Protein AF-A0A1Y0EBK1-F1 (afdb_monomer)

Structure (mmCIF, N/CA/C/O backbone):
data_AF-A0A1Y0EBK1-F1
#
_entry.id   AF-A0A1Y0EBK1-F1
#
loop_
_atom_site.group_PDB
_atom_site.id
_atom_site.type_symbol
_atom_site.label_atom_id
_atom_site.label_alt_id
_atom_site.label_comp_id
_atom_site.label_asym_id
_atom_site.label_entity_id
_atom_site.label_seq_id
_atom_site.pdbx_PDB_ins_code
_atom_site.Cartn_x
_atom_site.Cartn_y
_atom_site.Cartn_z
_atom_site.occupancy
_atom_site.B_iso_or_equiv
_atom_site.auth_seq_id
_atom_site.auth_comp_id
_atom_site.auth_asym_id
_atom_site.auth_atom_id
_atom_site.pdbx_PDB_model_num
ATOM 1 N N . MET A 1 1 ? 18.168 21.406 -32.883 1.00 53.25 1 MET A N 1
ATOM 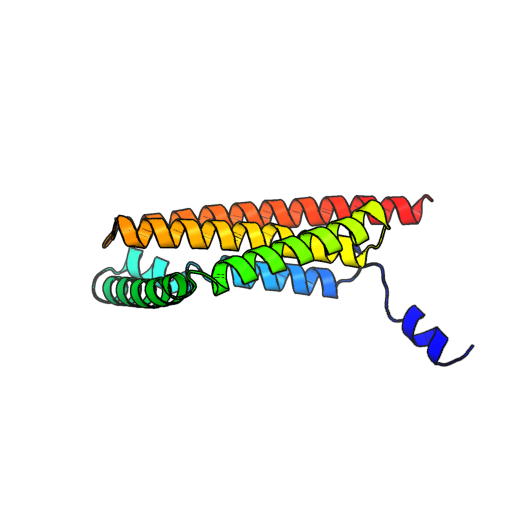2 C CA . MET A 1 1 ? 17.567 20.654 -31.764 1.00 53.25 1 MET A CA 1
ATOM 3 C C . MET A 1 1 ? 16.305 21.382 -31.363 1.00 53.25 1 MET A C 1
ATOM 5 O O . MET A 1 1 ? 16.382 22.564 -31.045 1.00 53.25 1 MET A O 1
ATOM 9 N N . THR A 1 2 ? 15.153 20.747 -31.541 1.00 59.56 2 THR A N 1
ATOM 10 C CA . THR A 1 2 ? 13.844 21.384 -31.338 1.00 59.56 2 THR A CA 1
ATOM 11 C C . THR A 1 2 ? 13.425 21.279 -29.870 1.00 59.56 2 THR A C 1
ATOM 13 O O . THR A 1 2 ? 13.895 20.402 -29.154 1.00 59.56 2 THR A O 1
ATOM 16 N N . LEU A 1 3 ? 12.537 22.160 -29.395 1.00 58.72 3 LEU A N 1
ATOM 17 C CA . LEU A 1 3 ? 12.004 22.130 -28.017 1.00 58.72 3 LEU A CA 1
ATOM 18 C C . LEU A 1 3 ? 11.378 20.772 -27.639 1.00 58.72 3 LEU A C 1
ATOM 20 O O . LEU A 1 3 ? 11.342 20.416 -26.466 1.00 58.72 3 LEU A O 1
ATOM 24 N N . ILE A 1 4 ? 10.945 19.994 -28.633 1.00 65.12 4 ILE A N 1
ATOM 25 C CA . ILE A 1 4 ? 10.390 18.644 -28.479 1.00 65.12 4 ILE A CA 1
ATOM 26 C C . ILE A 1 4 ? 11.478 17.618 -28.113 1.00 65.12 4 ILE A C 1
ATOM 28 O O . ILE A 1 4 ? 11.163 16.633 -27.459 1.00 65.12 4 ILE A O 1
ATOM 32 N N . ASP A 1 5 ? 12.750 17.877 -28.438 1.00 59.22 5 ASP A N 1
ATOM 33 C CA . ASP A 1 5 ? 13.895 17.024 -28.076 1.00 59.22 5 ASP A CA 1
ATOM 34 C C . ASP A 1 5 ? 14.393 17.297 -26.642 1.00 59.22 5 ASP A C 1
ATOM 36 O O . ASP A 1 5 ? 14.967 16.427 -25.989 1.00 59.22 5 ASP A O 1
ATOM 40 N N . ILE A 1 6 ? 14.146 18.505 -26.121 1.00 60.44 6 ILE A N 1
ATOM 41 C CA . ILE A 1 6 ? 14.591 18.931 -24.785 1.00 60.44 6 ILE A CA 1
ATOM 42 C C . ILE A 1 6 ? 13.687 18.337 -23.694 1.00 60.44 6 ILE A C 1
ATOM 44 O O . ILE A 1 6 ? 14.173 17.940 -22.636 1.00 60.44 6 ILE A O 1
ATOM 48 N N . ILE A 1 7 ? 12.386 18.202 -23.964 1.00 59.31 7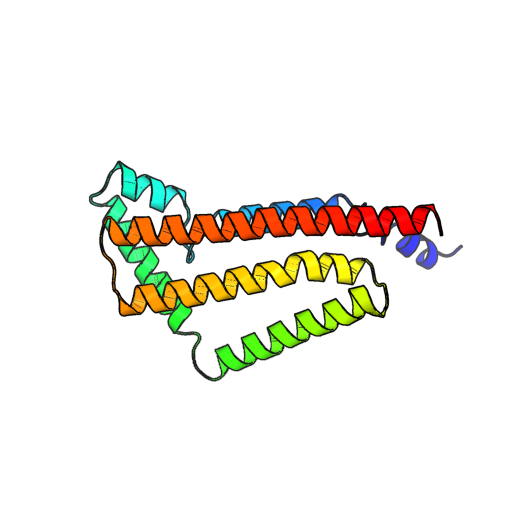 ILE A N 1
ATOM 49 C CA . ILE A 1 7 ? 11.405 17.655 -23.015 1.00 59.31 7 ILE A CA 1
ATOM 50 C C . ILE A 1 7 ? 11.737 16.201 -22.599 1.00 59.31 7 ILE A C 1
ATOM 52 O O . ILE A 1 7 ? 11.813 15.956 -21.396 1.00 59.31 7 ILE A O 1
ATOM 56 N N . PRO A 1 8 ? 12.020 15.244 -23.509 1.00 55.38 8 PRO A N 1
ATOM 57 C CA . PRO A 1 8 ? 12.445 13.896 -23.129 1.00 55.38 8 PRO A CA 1
ATOM 58 C C . PRO A 1 8 ? 13.869 13.827 -22.556 1.00 55.38 8 PRO A C 1
ATOM 60 O O . PRO A 1 8 ? 14.167 12.873 -21.851 1.00 55.38 8 PRO A O 1
ATOM 63 N N . SER A 1 9 ? 14.739 14.820 -22.791 1.00 53.09 9 SER A N 1
ATOM 64 C CA . SER A 1 9 ? 16.043 14.900 -22.100 1.00 53.09 9 SER A CA 1
ATOM 65 C C . SER A 1 9 ? 15.944 15.406 -20.652 1.00 53.09 9 SER A C 1
ATOM 67 O O . SER A 1 9 ? 16.824 15.123 -19.844 1.00 53.09 9 SER A O 1
ATOM 69 N N . LEU A 1 10 ? 14.877 16.144 -20.320 1.00 50.72 10 LEU A N 1
ATOM 70 C CA . LEU A 1 10 ? 14.588 16.641 -18.968 1.00 50.72 10 LEU A CA 1
ATOM 71 C C . LEU A 1 10 ? 13.731 15.660 -18.155 1.00 50.72 10 LEU A C 1
ATOM 73 O O . LEU A 1 10 ? 13.784 15.668 -16.926 1.00 50.72 10 LEU A O 1
ATOM 77 N N . ILE A 1 11 ? 12.945 14.813 -18.826 1.00 53.88 11 ILE A N 1
ATOM 78 C CA . ILE A 1 11 ? 12.238 13.694 -18.203 1.00 53.88 11 ILE A CA 1
ATOM 79 C C . ILE A 1 11 ? 13.228 12.535 -18.100 1.00 53.88 11 ILE A C 1
ATOM 81 O O . ILE A 1 11 ? 13.371 11.727 -19.011 1.00 53.88 11 ILE A O 1
ATOM 85 N N . ASP A 1 12 ? 13.940 12.471 -16.980 1.00 55.94 12 ASP A N 1
ATOM 86 C CA . ASP A 1 12 ? 14.807 11.338 -16.677 1.00 55.94 12 ASP A CA 1
ATOM 87 C C . ASP A 1 12 ? 13.941 10.075 -16.498 1.00 55.94 12 ASP A C 1
ATOM 89 O O . ASP A 1 12 ? 13.269 9.890 -15.477 1.00 55.94 12 ASP A O 1
ATOM 93 N N . PHE A 1 13 ? 13.906 9.221 -17.526 1.00 59.94 13 PHE A N 1
ATOM 94 C CA . PHE A 1 13 ? 13.150 7.959 -17.542 1.00 59.94 13 PHE A CA 1
ATOM 95 C C . PHE A 1 13 ? 13.744 6.886 -16.616 1.00 59.94 13 PHE A C 1
ATOM 97 O O . PHE A 1 13 ? 13.148 5.814 -16.461 1.00 59.94 13 PHE A O 1
ATOM 104 N N . ARG A 1 14 ? 14.875 7.187 -15.961 1.00 73.25 14 ARG A N 1
ATOM 105 C CA . ARG A 1 14 ? 15.502 6.361 -14.925 1.00 73.25 14 ARG A CA 1
ATOM 106 C C . ARG A 1 14 ? 14.675 6.394 -13.644 1.00 73.25 14 ARG A C 1
ATOM 108 O O . ARG A 1 14 ? 15.032 7.030 -12.651 1.00 73.25 14 ARG A O 1
ATOM 115 N N . THR A 1 15 ? 13.534 5.720 -13.685 1.00 82.25 15 THR A N 1
ATOM 116 C CA . THR A 1 15 ? 12.557 5.613 -12.596 1.00 82.25 15 THR A CA 1
ATOM 117 C C . THR A 1 15 ? 13.230 5.290 -11.262 1.00 82.25 15 THR A C 1
ATOM 119 O O . THR A 1 15 ? 12.929 5.938 -10.264 1.00 82.25 15 THR A O 1
ATOM 122 N N . PHE A 1 16 ? 14.200 4.373 -11.229 1.00 87.56 16 PHE A N 1
ATOM 123 C CA . PHE A 1 16 ? 14.869 3.980 -9.984 1.00 87.56 16 PHE A CA 1
ATOM 124 C C . PHE A 1 16 ? 15.939 4.965 -9.492 1.00 87.56 16 PHE A C 1
ATOM 126 O O . PHE A 1 16 ? 16.278 4.939 -8.308 1.00 87.56 16 PHE A O 1
ATOM 133 N N . SER A 1 17 ? 16.445 5.844 -10.361 1.00 85.12 17 SER A N 1
ATOM 134 C CA . SER A 1 17 ? 17.361 6.935 -9.982 1.00 85.12 17 SER A CA 1
ATOM 135 C C . SER A 1 17 ? 16.618 8.233 -9.649 1.00 85.12 17 SER A C 1
ATOM 137 O O . SER A 1 17 ? 17.188 9.149 -9.058 1.00 85.12 17 SER A O 1
ATOM 139 N N . ASN A 1 18 ? 15.336 8.317 -10.002 1.00 88.50 18 ASN A N 1
ATOM 140 C CA . ASN A 1 18 ? 14.530 9.507 -9.816 1.00 88.50 18 ASN A CA 1
ATOM 141 C C . ASN A 1 18 ? 14.066 9.646 -8.355 1.00 88.50 18 ASN A C 1
ATOM 143 O O . ASN A 1 18 ? 13.349 8.800 -7.815 1.00 88.50 18 ASN A O 1
ATOM 147 N N . ILE A 1 19 ? 14.425 10.758 -7.710 1.00 88.81 19 ILE A N 1
ATOM 148 C CA . ILE A 1 19 ? 14.019 11.037 -6.326 1.00 88.81 19 ILE A CA 1
ATOM 149 C C . ILE A 1 19 ? 12.498 11.150 -6.162 1.00 88.81 19 ILE A C 1
ATOM 151 O O . ILE A 1 19 ? 11.962 10.764 -5.124 1.00 88.81 19 ILE A O 1
ATOM 155 N N . TRP A 1 20 ? 11.783 11.618 -7.188 1.00 89.94 20 TRP A N 1
ATOM 156 C CA . TRP A 1 20 ? 10.327 11.743 -7.156 1.00 89.94 20 TRP A CA 1
ATOM 157 C C . TRP A 1 20 ? 9.631 10.388 -7.123 1.00 89.94 20 TRP A C 1
ATOM 159 O O . TRP A 1 20 ? 8.620 10.243 -6.436 1.00 89.94 20 TRP A O 1
ATOM 169 N N . TYR A 1 21 ? 10.193 9.384 -7.802 1.00 91.50 21 TYR A N 1
ATOM 170 C CA . TYR A 1 21 ? 9.705 8.010 -7.710 1.00 91.50 21 TYR A CA 1
ATOM 171 C C . TYR A 1 21 ? 9.808 7.505 -6.269 1.00 91.50 21 TYR A C 1
ATOM 173 O O . TYR A 1 21 ? 8.815 7.067 -5.688 1.00 91.50 21 TYR A O 1
ATOM 181 N N . TRP A 1 22 ? 10.982 7.645 -5.650 1.00 93.94 22 TRP A N 1
ATOM 182 C CA . TRP A 1 22 ? 11.189 7.223 -4.266 1.00 93.94 22 TRP A CA 1
ATOM 183 C C . TRP A 1 22 ? 10.327 8.001 -3.275 1.00 93.94 22 TRP A C 1
ATOM 185 O O . TRP A 1 22 ? 9.786 7.398 -2.349 1.00 93.94 22 TRP A O 1
ATOM 195 N N . LEU A 1 23 ? 10.125 9.302 -3.490 1.00 93.94 23 LEU A N 1
ATOM 196 C CA . LEU A 1 23 ? 9.219 10.106 -2.674 1.00 93.94 23 LEU A CA 1
ATOM 197 C C . LEU A 1 23 ? 7.777 9.588 -2.771 1.00 93.94 23 LEU A C 1
ATOM 199 O O . LEU A 1 23 ? 7.129 9.403 -1.741 1.00 93.94 23 LEU A O 1
ATOM 203 N N . ALA A 1 24 ? 7.292 9.295 -3.981 1.00 93.94 24 ALA A N 1
ATOM 204 C CA . ALA A 1 24 ? 5.961 8.732 -4.192 1.00 93.94 24 ALA A CA 1
ATOM 205 C C . ALA A 1 24 ? 5.815 7.356 -3.521 1.00 93.94 24 ALA A C 1
ATOM 207 O O . ALA A 1 24 ? 4.824 7.109 -2.828 1.00 93.94 24 ALA A O 1
ATOM 208 N N . VAL A 1 25 ? 6.817 6.482 -3.660 1.00 95.00 25 VAL A N 1
ATOM 209 C CA . VAL A 1 25 ? 6.850 5.163 -3.009 1.00 95.00 25 VAL A CA 1
ATOM 210 C C . VAL A 1 25 ? 6.812 5.311 -1.485 1.00 95.00 25 VAL A C 1
ATOM 212 O O . VAL A 1 25 ? 5.951 4.719 -0.831 1.00 95.00 25 VAL A O 1
ATOM 215 N N . MET A 1 26 ? 7.691 6.133 -0.904 1.00 95.50 26 MET A N 1
ATOM 216 C CA . MET A 1 26 ? 7.750 6.357 0.545 1.00 95.50 26 MET A CA 1
ATOM 217 C C . MET A 1 26 ? 6.446 6.952 1.081 1.00 95.50 26 MET A C 1
ATOM 219 O O . MET A 1 26 ? 5.921 6.470 2.084 1.00 95.50 26 MET A O 1
ATOM 223 N N . MET A 1 27 ? 5.888 7.957 0.402 1.00 96.31 27 MET A N 1
ATOM 224 C CA . MET A 1 27 ? 4.627 8.590 0.790 1.00 96.31 27 MET A CA 1
ATOM 225 C C . MET A 1 27 ? 3.460 7.598 0.734 1.00 96.31 27 MET A C 1
ATOM 227 O O . MET A 1 27 ? 2.662 7.528 1.672 1.00 96.31 27 MET A O 1
ATOM 231 N N . THR A 1 28 ? 3.402 6.771 -0.311 1.00 96.00 28 THR A N 1
ATOM 232 C CA . THR A 1 28 ? 2.375 5.731 -0.463 1.00 96.00 28 THR A CA 1
ATOM 233 C C . THR A 1 28 ? 2.442 4.715 0.673 1.00 96.00 28 THR A C 1
ATOM 235 O O . THR A 1 28 ? 1.417 4.389 1.281 1.00 96.00 28 THR A O 1
ATOM 238 N N . TRP A 1 29 ? 3.640 4.244 1.023 1.00 95.38 29 TRP A N 1
ATOM 239 C CA . TRP A 1 29 ? 3.815 3.302 2.129 1.00 95.38 29 TRP A CA 1
ATOM 240 C C . TRP A 1 29 ? 3.572 3.935 3.498 1.00 95.38 29 TRP A C 1
ATOM 242 O O . TRP A 1 29 ? 2.993 3.278 4.367 1.00 95.38 29 TRP A O 1
ATOM 252 N N . ALA A 1 30 ? 3.928 5.208 3.688 1.00 93.06 30 ALA A N 1
ATOM 253 C CA . ALA A 1 30 ? 3.631 5.947 4.911 1.00 93.06 30 ALA A CA 1
ATOM 254 C C . ALA A 1 30 ? 2.116 6.049 5.146 1.00 93.06 30 ALA A C 1
ATOM 256 O O . ALA A 1 30 ? 1.641 5.748 6.244 1.00 93.06 30 ALA A O 1
ATOM 257 N N . MET A 1 31 ? 1.349 6.388 4.103 1.00 93.19 31 MET A N 1
ATOM 258 C CA . MET A 1 31 ? -0.114 6.410 4.168 1.00 93.19 31 MET A CA 1
ATOM 259 C C . MET A 1 31 ? -0.681 5.009 4.407 1.00 93.19 31 MET A C 1
ATOM 261 O O . MET A 1 31 ? -1.443 4.806 5.351 1.00 93.19 31 MET A O 1
ATOM 265 N N . THR A 1 32 ? -0.260 4.021 3.617 1.00 93.19 32 THR A N 1
ATOM 266 C CA . THR A 1 32 ? -0.771 2.642 3.706 1.00 93.19 32 THR A CA 1
ATOM 267 C C . THR A 1 32 ? -0.534 2.027 5.086 1.00 93.19 32 THR A C 1
ATOM 269 O O . THR A 1 32 ? -1.407 1.355 5.627 1.00 93.19 32 THR A O 1
ATOM 272 N N . CYS A 1 33 ? 0.617 2.292 5.710 1.00 90.56 33 CYS A N 1
ATOM 273 C CA . CYS A 1 33 ? 0.902 1.809 7.060 1.00 90.56 33 CYS A CA 1
ATOM 274 C C . CYS A 1 33 ? 0.150 2.584 8.150 1.00 90.56 33 CYS A C 1
ATOM 276 O O . CYS A 1 33 ? -0.034 2.054 9.247 1.00 90.56 33 CYS A O 1
ATOM 278 N N . HIS A 1 34 ? -0.241 3.840 7.913 1.00 89.50 34 HIS A N 1
ATOM 279 C CA . HIS A 1 34 ? -0.936 4.654 8.911 1.00 89.50 34 HIS A CA 1
ATOM 280 C C . HIS A 1 34 ? -2.399 4.224 9.103 1.00 89.50 34 HIS A C 1
ATOM 282 O O . HIS A 1 34 ? -2.871 4.186 10.243 1.00 89.50 34 HIS A O 1
ATOM 288 N N . TRP A 1 35 ? -3.079 3.854 8.015 1.00 88.44 35 TRP A N 1
ATOM 289 C CA . TRP A 1 35 ? -4.506 3.525 7.998 1.00 88.44 35 TRP A CA 1
ATOM 290 C C . TRP A 1 35 ? -4.749 2.010 8.014 1.00 88.44 35 TRP A C 1
ATOM 292 O O . TRP A 1 35 ? -4.377 1.300 7.084 1.00 88.44 35 TRP A O 1
ATOM 302 N N . VAL A 1 36 ? -5.432 1.504 9.044 1.00 89.81 36 VAL A N 1
ATOM 303 C CA . VAL A 1 36 ? -5.773 0.077 9.193 1.00 89.81 36 VAL A CA 1
ATOM 304 C C . VAL A 1 36 ? -7.292 -0.069 9.169 1.00 89.81 36 VAL A C 1
ATOM 306 O O . VAL A 1 36 ? -7.964 0.411 10.075 1.00 89.81 36 VAL A O 1
ATOM 309 N N . ILE A 1 37 ? -7.852 -0.692 8.122 1.00 88.12 37 ILE A N 1
ATOM 310 C CA . ILE A 1 37 ? -9.317 -0.758 7.890 1.00 88.12 37 ILE A CA 1
ATOM 311 C C . ILE A 1 37 ? -9.944 0.653 7.981 1.00 88.12 37 ILE A C 1
ATOM 313 O O . ILE A 1 37 ? -10.978 0.870 8.601 1.00 88.12 37 ILE A O 1
ATOM 317 N N . GLY A 1 38 ? -9.266 1.665 7.429 1.00 86.56 38 GLY A N 1
ATOM 318 C CA . GLY A 1 38 ? -9.728 3.060 7.457 1.00 86.56 38 GLY A CA 1
ATOM 319 C C . GLY A 1 38 ? -9.722 3.729 8.840 1.00 86.56 38 GLY A C 1
ATOM 320 O O . GLY A 1 38 ? -10.303 4.802 8.991 1.00 86.56 38 GLY A O 1
ATOM 321 N N . VAL A 1 39 ? -9.097 3.115 9.849 1.00 91.06 39 VAL A N 1
ATOM 322 C CA . VAL A 1 39 ? -8.899 3.707 11.176 1.00 91.06 39 VAL A CA 1
ATOM 323 C C . VAL A 1 39 ? -7.428 4.089 11.349 1.00 91.06 39 VAL A C 1
ATOM 325 O O . VAL A 1 39 ? -6.552 3.266 11.056 1.00 91.06 39 VAL A O 1
ATOM 328 N N . PRO A 1 40 ? -7.124 5.309 11.821 1.00 91.25 40 PRO A N 1
ATOM 329 C CA . PRO A 1 40 ? -5.752 5.718 12.056 1.00 91.25 40 PRO A CA 1
ATOM 330 C C . PRO A 1 40 ? -5.205 5.055 13.332 1.00 91.25 40 PRO A C 1
ATOM 332 O O . PRO A 1 40 ? -5.921 4.753 14.293 1.00 91.25 40 PRO A O 1
ATOM 335 N N . PHE A 1 41 ? -3.910 4.748 13.332 1.00 87.56 41 PHE A N 1
ATOM 336 C CA . PHE A 1 41 ? -3.297 3.931 14.387 1.00 87.56 41 PHE A CA 1
ATOM 337 C C . PHE A 1 41 ? -3.277 4.580 15.771 1.00 87.56 41 PHE A C 1
ATOM 339 O O . PHE A 1 41 ? -3.276 3.888 16.791 1.00 87.56 41 PHE A O 1
ATOM 346 N N . ASP A 1 42 ? -3.282 5.902 15.822 1.00 90.25 42 ASP A N 1
ATOM 347 C CA . ASP A 1 42 ? -3.406 6.668 17.054 1.00 90.25 42 ASP A CA 1
ATOM 348 C C . ASP A 1 42 ? -4.708 6.330 17.804 1.00 90.25 42 ASP A C 1
ATOM 350 O O . ASP A 1 42 ? -4.668 6.166 19.023 1.00 90.25 42 ASP A O 1
ATOM 354 N N . MET A 1 43 ? -5.830 6.117 17.102 1.00 91.25 43 MET A N 1
ATOM 355 C CA . MET A 1 43 ? -7.083 5.652 17.718 1.00 91.25 43 MET A CA 1
ATOM 356 C C . MET A 1 43 ? -6.933 4.257 18.329 1.00 91.25 43 MET A C 1
ATOM 358 O O . MET A 1 43 ? -7.384 4.024 19.449 1.00 91.25 43 MET A O 1
ATOM 362 N N . ILE A 1 44 ? -6.246 3.345 17.636 1.00 91.31 44 ILE A N 1
ATOM 363 C CA . ILE A 1 44 ? -5.985 1.981 18.126 1.00 91.31 44 ILE A CA 1
ATOM 364 C C . ILE A 1 44 ? -5.120 2.031 19.393 1.00 91.31 44 ILE A C 1
ATOM 366 O O . ILE A 1 44 ? -5.408 1.361 20.389 1.00 91.31 44 ILE A O 1
ATOM 370 N N . ALA A 1 45 ? -4.070 2.854 19.382 1.00 91.00 45 ALA A N 1
ATOM 371 C CA . ALA A 1 45 ? -3.180 3.033 20.522 1.00 91.00 45 ALA A CA 1
ATOM 372 C C . ALA A 1 45 ? -3.894 3.685 21.720 1.00 91.00 45 ALA A C 1
ATOM 374 O O . ALA A 1 45 ? -3.694 3.244 22.856 1.00 91.00 45 ALA A O 1
ATOM 375 N N . ARG A 1 46 ? -4.746 4.693 21.481 1.00 91.12 46 ARG A N 1
ATOM 376 C CA . ARG A 1 46 ? -5.571 5.331 22.521 1.00 91.12 46 ARG A CA 1
ATOM 377 C C . ARG A 1 46 ? -6.561 4.348 23.136 1.00 91.12 46 ARG A C 1
ATOM 379 O O . ARG A 1 46 ? -6.569 4.209 24.355 1.00 91.12 46 ARG A O 1
ATOM 386 N N . ALA A 1 47 ? -7.306 3.607 22.317 1.00 91.75 47 ALA A N 1
ATOM 387 C CA . ALA A 1 47 ? -8.253 2.596 22.787 1.00 91.75 47 ALA A CA 1
ATOM 388 C C . ALA A 1 47 ? -7.580 1.532 23.666 1.00 91.75 47 ALA A C 1
ATOM 390 O O . ALA A 1 47 ? -8.133 1.138 24.690 1.00 91.75 47 ALA A O 1
ATOM 391 N N . ARG A 1 48 ? -6.354 1.114 23.313 1.00 90.25 48 ARG A N 1
ATOM 392 C CA . ARG A 1 48 ? -5.570 0.160 24.112 1.00 90.25 48 ARG A CA 1
ATOM 393 C C . ARG A 1 48 ? -5.133 0.721 25.467 1.00 90.25 48 ARG A C 1
ATOM 395 O O . ARG A 1 48 ? -5.065 -0.038 26.427 1.00 90.25 48 ARG A O 1
ATOM 402 N N . ARG A 1 49 ? -4.766 2.005 25.533 1.00 90.69 49 ARG A N 1
ATOM 403 C CA . ARG A 1 49 ? -4.219 2.636 26.749 1.00 90.69 49 ARG A CA 1
ATOM 404 C C . ARG A 1 49 ? -5.299 3.140 27.703 1.00 90.69 49 ARG A C 1
ATOM 406 O O . ARG A 1 49 ? -5.132 3.014 28.906 1.00 90.69 49 ARG A O 1
ATOM 413 N N . GLN A 1 50 ? -6.349 3.755 27.166 1.00 89.69 50 GLN A N 1
ATOM 414 C CA . GLN A 1 50 ? -7.352 4.489 27.945 1.00 89.69 50 GLN A CA 1
ATOM 415 C C . GLN A 1 50 ? -8.648 3.693 28.134 1.00 89.69 50 GLN A C 1
ATOM 417 O O . GLN A 1 50 ? -9.342 3.895 29.126 1.00 89.69 50 GLN A O 1
ATOM 422 N N . GLY A 1 51 ? -8.976 2.775 27.217 1.00 87.50 51 GLY A N 1
ATOM 423 C CA . GLY A 1 51 ? -10.240 2.040 27.260 1.00 87.50 51 GLY A CA 1
ATOM 424 C C . GLY A 1 51 ? -11.465 2.963 27.210 1.00 87.50 51 GLY A C 1
ATOM 425 O O . GLY A 1 51 ? -11.419 4.045 26.622 1.00 87.50 51 GLY A O 1
ATOM 426 N N . GLY A 1 52 ? -12.575 2.515 27.806 1.00 90.75 52 GLY A N 1
ATOM 427 C CA . GLY A 1 52 ? -13.798 3.310 27.963 1.00 90.75 52 GLY A CA 1
ATOM 428 C C . GLY A 1 52 ? -14.325 3.877 26.642 1.00 90.75 52 GLY A C 1
ATOM 429 O O . GLY A 1 52 ? -14.487 3.144 25.664 1.00 90.75 52 GLY A O 1
ATOM 430 N N . GLN A 1 53 ? -14.551 5.192 26.611 1.00 91.44 53 GLN A N 1
ATOM 431 C CA . GLN A 1 53 ? -15.066 5.902 25.437 1.00 91.44 53 GLN A CA 1
ATOM 432 C C . GLN A 1 53 ? -14.150 5.757 24.210 1.00 91.44 53 GLN A C 1
ATOM 434 O O . GLN A 1 53 ? -14.635 5.486 23.118 1.00 91.44 53 GLN A O 1
ATOM 439 N N . ALA A 1 54 ? -12.823 5.788 24.384 1.00 90.38 54 ALA A N 1
ATOM 440 C CA . ALA A 1 54 ? -11.886 5.626 23.268 1.00 90.38 54 ALA A CA 1
ATOM 441 C C . ALA A 1 54 ? -11.994 4.244 22.593 1.00 90.38 54 ALA A C 1
ATOM 443 O O . ALA A 1 54 ? -11.781 4.116 21.386 1.00 90.38 54 ALA A O 1
ATOM 444 N N . ALA A 1 55 ? -12.332 3.198 23.357 1.00 91.62 55 ALA A N 1
ATOM 445 C CA . ALA A 1 55 ? -12.572 1.865 22.807 1.00 91.62 55 ALA A CA 1
ATOM 446 C C . ALA A 1 55 ? -13.927 1.769 22.084 1.00 91.62 55 ALA A C 1
ATOM 448 O O . ALA A 1 55 ? -14.022 1.081 21.066 1.00 91.62 55 ALA A O 1
ATOM 449 N N . GLN A 1 56 ? -14.950 2.476 22.572 1.00 91.62 56 GLN A N 1
ATOM 450 C CA . GLN A 1 56 ? -16.264 2.555 21.925 1.00 91.62 56 GLN A CA 1
ATOM 451 C C . GLN A 1 56 ? -16.199 3.321 20.598 1.00 91.62 56 GLN A C 1
ATOM 453 O O . GLN A 1 56 ? -16.738 2.850 19.593 1.00 91.62 56 GLN A O 1
ATOM 458 N N . ASP A 1 57 ? -15.477 4.443 20.560 1.00 92.88 57 ASP A N 1
ATOM 459 C CA . ASP A 1 57 ? -15.261 5.228 19.340 1.00 92.88 57 ASP A CA 1
ATOM 460 C C . ASP A 1 57 ? -14.511 4.405 18.285 1.00 92.88 57 ASP A C 1
ATOM 462 O O . ASP A 1 57 ? -14.901 4.367 17.115 1.00 92.88 57 ASP A O 1
ATOM 466 N N . LEU A 1 58 ? -13.469 3.674 18.707 1.00 93.88 58 LEU A N 1
ATOM 467 C CA . LEU A 1 58 ? -12.744 2.746 17.841 1.00 93.88 58 LEU A CA 1
ATOM 468 C C . LEU A 1 58 ? -13.677 1.674 17.264 1.00 93.88 58 LEU A C 1
ATOM 470 O O . LEU A 1 58 ? -13.687 1.465 16.051 1.00 93.88 58 LEU A O 1
ATOM 474 N N . ALA A 1 59 ? -14.452 0.996 18.112 1.00 93.31 59 ALA A N 1
ATOM 475 C CA . ALA A 1 59 ? -15.358 -0.064 17.677 1.00 93.31 59 ALA A C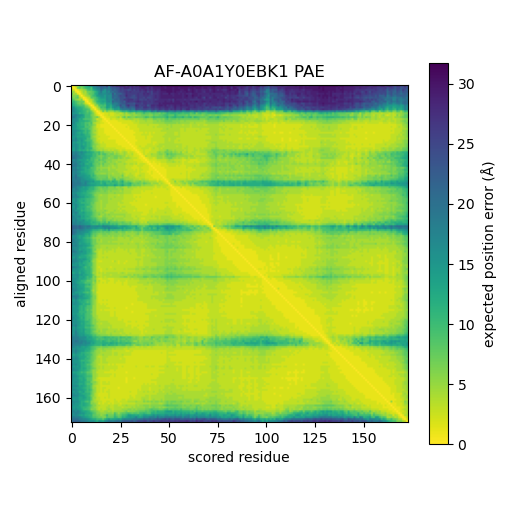A 1
ATOM 476 C C . ALA A 1 59 ? -16.412 0.461 16.691 1.00 93.31 59 ALA A C 1
ATOM 478 O O . ALA A 1 59 ? -16.660 -0.162 15.657 1.00 93.31 59 ALA A O 1
ATOM 479 N N . THR A 1 60 ? -16.966 1.644 16.961 1.00 93.94 60 THR A N 1
ATOM 480 C CA . THR A 1 60 ? -17.942 2.306 16.087 1.00 93.94 60 THR A CA 1
ATOM 481 C C . THR A 1 60 ? -17.335 2.620 14.722 1.00 93.94 60 THR A C 1
ATOM 483 O O . THR A 1 60 ? -17.929 2.292 13.691 1.00 93.94 60 THR A O 1
ATOM 486 N N . GLN A 1 61 ? -16.127 3.188 14.695 1.00 93.62 61 GLN A N 1
ATOM 487 C CA . GLN A 1 61 ? -15.442 3.523 13.449 1.00 93.62 61 GLN A CA 1
ATOM 488 C C . GLN A 1 61 ? -15.102 2.273 12.628 1.00 93.62 61 GLN A C 1
ATOM 490 O O . GLN A 1 61 ? -15.335 2.245 11.416 1.00 93.62 61 GLN A O 1
ATOM 495 N N . VAL A 1 62 ? -14.609 1.214 13.280 1.00 94.44 62 VAL A N 1
ATOM 496 C CA . VAL A 1 62 ? -14.348 -0.069 12.612 1.00 94.44 62 VAL A CA 1
ATOM 497 C C . VAL A 1 62 ? -15.637 -0.638 12.030 1.00 94.44 62 VAL A C 1
ATOM 499 O O . VAL A 1 62 ? -15.635 -1.051 10.875 1.00 94.44 62 VAL A O 1
ATOM 502 N N . ALA A 1 63 ? -16.745 -0.609 12.772 1.00 92.69 63 ALA A N 1
ATOM 503 C CA . ALA A 1 63 ? -18.028 -1.115 12.292 1.00 92.69 63 ALA A CA 1
ATOM 504 C C . ALA A 1 63 ? -18.539 -0.340 11.062 1.00 92.69 63 ALA A C 1
ATOM 506 O O . ALA A 1 63 ? -19.049 -0.945 10.117 1.00 92.69 63 ALA A O 1
ATOM 507 N N . ILE A 1 64 ? -18.376 0.989 11.031 1.00 93.62 64 ILE A N 1
ATOM 508 C CA . ILE A 1 64 ? -18.719 1.816 9.861 1.00 93.62 64 ILE A CA 1
ATOM 509 C C . ILE A 1 64 ? -17.866 1.422 8.652 1.00 93.62 64 ILE A C 1
ATOM 511 O O . ILE A 1 64 ? -18.408 1.188 7.568 1.00 93.62 64 ILE A O 1
ATOM 515 N N . ASN A 1 65 ? -16.548 1.328 8.827 1.00 92.81 65 ASN A N 1
ATOM 516 C CA . ASN A 1 65 ? -15.633 0.985 7.739 1.00 92.81 65 ASN A CA 1
ATOM 517 C C . ASN A 1 65 ? -15.854 -0.443 7.240 1.00 92.81 65 ASN A C 1
ATOM 519 O O . ASN A 1 65 ? -15.830 -0.685 6.034 1.00 92.81 65 ASN A O 1
ATOM 523 N N . LEU A 1 66 ? -16.150 -1.371 8.146 1.00 92.50 66 LEU A N 1
ATOM 524 C CA . LEU A 1 66 ? -16.459 -2.751 7.815 1.00 92.50 66 LEU A CA 1
ATOM 525 C C . LEU A 1 66 ? -17.711 -2.849 6.939 1.00 92.50 66 LEU A C 1
ATOM 527 O O . LEU A 1 66 ? -17.661 -3.481 5.886 1.00 92.50 66 LEU A O 1
ATOM 531 N N . ARG A 1 67 ? -18.797 -2.155 7.309 1.00 91.19 67 ARG A N 1
ATOM 532 C CA . ARG A 1 67 ? -20.014 -2.080 6.483 1.00 91.19 67 ARG A CA 1
ATOM 533 C C . ARG A 1 67 ? -19.734 -1.501 5.096 1.00 91.19 67 ARG A C 1
ATOM 535 O O . ARG A 1 67 ? -20.236 -2.035 4.112 1.00 91.19 67 ARG A O 1
ATOM 542 N N . ARG A 1 68 ? -18.909 -0.451 4.997 1.00 89.94 68 ARG A N 1
ATOM 543 C CA . ARG A 1 68 ? -18.530 0.146 3.701 1.00 89.94 68 ARG A CA 1
ATOM 544 C C . ARG A 1 68 ? -17.742 -0.818 2.825 1.00 89.94 68 ARG A C 1
ATOM 546 O O . ARG A 1 68 ? -18.029 -0.924 1.640 1.00 89.94 68 ARG A O 1
ATOM 553 N N . VAL A 1 69 ? -16.766 -1.520 3.397 1.00 88.44 69 VAL A N 1
ATOM 554 C CA . VAL A 1 69 ? -15.972 -2.504 2.654 1.00 88.44 69 VAL A CA 1
ATOM 555 C C . VAL A 1 69 ? -16.871 -3.653 2.196 1.00 88.44 69 VAL A C 1
ATOM 557 O O . VAL A 1 69 ? -16.870 -3.980 1.017 1.00 88.44 69 VAL A O 1
ATOM 560 N N . MET A 1 70 ? -17.715 -4.198 3.074 1.00 87.69 70 MET A N 1
ATOM 561 C CA . MET A 1 70 ? -18.630 -5.295 2.725 1.00 87.69 70 MET A CA 1
ATOM 562 C C . MET A 1 70 ? -19.710 -4.902 1.707 1.00 87.69 70 MET A C 1
ATOM 564 O O . MET A 1 70 ? -20.218 -5.766 0.996 1.00 87.69 70 MET A O 1
ATOM 568 N N . MET A 1 71 ? -20.032 -3.610 1.582 1.00 87.38 71 MET A N 1
ATOM 569 C CA . MET A 1 71 ? -20.928 -3.112 0.534 1.00 87.38 71 MET A CA 1
ATOM 570 C C . MET A 1 71 ? -20.361 -3.350 -0.875 1.00 87.38 71 MET A C 1
ATOM 572 O O . MET A 1 71 ? -21.129 -3.522 -1.821 1.00 87.38 71 MET A O 1
ATOM 576 N N . ILE A 1 72 ? -19.032 -3.417 -1.021 1.00 82.56 72 ILE A N 1
ATOM 577 C CA . ILE A 1 72 ? -18.357 -3.762 -2.277 1.00 82.56 72 ILE A CA 1
ATOM 578 C C . ILE A 1 72 ? -18.486 -5.275 -2.496 1.00 82.56 72 ILE A C 1
ATOM 580 O O . ILE A 1 72 ? -17.568 -6.047 -2.244 1.00 82.56 72 ILE A O 1
ATOM 584 N N . SER A 1 73 ? -19.652 -5.722 -2.949 1.00 78.62 73 SER A N 1
ATOM 585 C CA . SER A 1 73 ? -19.952 -7.138 -3.168 1.00 78.62 73 SER A CA 1
ATOM 586 C C . SER A 1 73 ? -20.469 -7.400 -4.585 1.00 78.62 73 SER A C 1
ATOM 588 O O . SER A 1 73 ? -20.775 -6.479 -5.347 1.00 78.62 73 SER A O 1
ATOM 590 N N . GLY A 1 74 ? -20.506 -8.677 -4.972 1.00 82.25 74 GLY A N 1
ATOM 591 C CA . GLY A 1 74 ? -21.018 -9.108 -6.272 1.00 82.25 74 GLY A CA 1
ATOM 592 C C . GLY A 1 74 ? -20.210 -8.563 -7.454 1.00 82.25 74 GLY A C 1
ATOM 593 O O . GLY A 1 74 ? -18.984 -8.672 -7.493 1.00 82.25 74 GLY A O 1
ATOM 594 N N . ASN A 1 75 ? -20.908 -7.979 -8.432 1.00 85.38 75 ASN A N 1
ATOM 595 C CA . ASN A 1 75 ? -20.340 -7.615 -9.733 1.00 85.38 75 ASN A CA 1
ATOM 596 C C . ASN A 1 75 ? -19.224 -6.558 -9.641 1.00 85.38 75 ASN A C 1
ATOM 598 O O . ASN A 1 75 ? -18.246 -6.623 -10.384 1.00 85.38 75 ASN A O 1
ATOM 602 N N . ALA A 1 76 ? -19.336 -5.610 -8.705 1.00 86.31 76 ALA A N 1
ATOM 603 C CA . ALA A 1 76 ? -18.331 -4.565 -8.510 1.00 86.31 76 ALA A CA 1
ATOM 604 C C . ALA A 1 76 ? -16.997 -5.139 -8.008 1.00 86.31 76 ALA A C 1
ATOM 606 O O . ALA A 1 76 ? -15.936 -4.743 -8.484 1.00 86.31 76 ALA A O 1
ATOM 607 N N . ALA A 1 77 ? -17.041 -6.112 -7.092 1.00 86.69 77 ALA A N 1
ATOM 608 C CA . ALA A 1 77 ? -15.843 -6.774 -6.582 1.00 86.69 77 ALA A CA 1
ATOM 609 C C . ALA A 1 77 ? -15.142 -7.590 -7.679 1.00 86.69 77 ALA A C 1
ATOM 611 O O . ALA A 1 77 ? -13.923 -7.510 -7.819 1.00 86.69 77 ALA A O 1
ATOM 612 N N . VAL A 1 78 ? -15.909 -8.321 -8.497 1.00 90.31 78 VAL A N 1
ATOM 613 C CA . VAL A 1 78 ? -15.368 -9.086 -9.634 1.00 90.31 78 VAL A CA 1
ATOM 614 C C . VAL A 1 78 ? -14.698 -8.157 -10.645 1.00 90.31 78 VAL A C 1
ATOM 616 O O . VAL A 1 78 ? -13.584 -8.438 -11.083 1.00 90.31 78 VAL A O 1
ATOM 619 N N . LEU A 1 79 ? -15.328 -7.024 -10.970 1.00 92.94 79 LEU A N 1
ATOM 620 C CA . LEU A 1 79 ? -14.763 -6.043 -11.896 1.00 92.94 79 LEU A CA 1
ATOM 621 C C . LEU A 1 79 ? -13.486 -5.394 -11.346 1.00 92.94 79 LEU A C 1
ATOM 623 O O . LEU A 1 79 ? -12.511 -5.261 -12.081 1.00 92.94 79 LEU A O 1
ATOM 627 N N . LEU A 1 80 ? -13.456 -5.044 -10.057 1.00 90.50 80 LEU A N 1
ATOM 628 C CA . LEU A 1 80 ? -12.261 -4.495 -9.408 1.00 90.50 80 LEU A CA 1
ATOM 629 C C . LEU A 1 80 ? -11.100 -5.492 -9.400 1.00 90.50 80 LEU A C 1
ATOM 631 O O . LEU A 1 80 ? -9.969 -5.108 -9.692 1.00 90.50 80 LEU A O 1
ATOM 635 N N . VAL A 1 81 ? -11.368 -6.764 -9.098 1.00 92.81 81 VAL A N 1
ATOM 636 C CA . VAL A 1 81 ? -10.343 -7.815 -9.133 1.00 92.81 81 VAL A CA 1
ATOM 637 C C . VAL A 1 81 ? -9.867 -8.038 -10.565 1.00 92.81 81 VAL A C 1
ATOM 639 O O . VAL A 1 81 ? -8.664 -8.045 -10.797 1.00 92.81 81 VAL A O 1
ATOM 642 N N . GLY A 1 82 ? -10.783 -8.149 -11.530 1.00 93.62 82 GLY A N 1
ATOM 643 C CA . GLY A 1 82 ? -10.440 -8.341 -12.939 1.00 93.62 82 GLY A CA 1
ATOM 644 C C . GLY A 1 82 ? -9.584 -7.202 -13.494 1.00 93.62 82 GLY A C 1
ATOM 645 O O . GLY A 1 82 ? -8.529 -7.450 -14.075 1.00 93.62 82 GLY A O 1
ATOM 646 N N . LEU A 1 83 ? -9.990 -5.953 -13.252 1.00 94.19 83 LEU A N 1
ATOM 647 C CA . LEU A 1 83 ? -9.236 -4.773 -13.672 1.00 94.19 83 LEU A CA 1
ATOM 648 C C . LEU A 1 83 ? -7.898 -4.672 -12.932 1.00 94.19 83 LEU A C 1
ATOM 650 O O . LEU A 1 83 ? -6.877 -4.393 -13.555 1.00 94.19 83 LEU A O 1
ATOM 654 N N . GLY A 1 84 ? -7.876 -4.952 -11.627 1.00 93.94 84 GLY A N 1
ATOM 655 C CA . GLY A 1 84 ? -6.652 -4.972 -10.831 1.00 93.94 84 GLY A CA 1
ATOM 656 C C . GLY A 1 84 ? -5.644 -5.996 -11.349 1.00 93.94 84 GLY A C 1
ATOM 657 O O . GLY A 1 84 ? -4.488 -5.654 -11.589 1.00 93.94 84 GLY A O 1
ATOM 658 N N . THR A 1 85 ? -6.079 -7.234 -11.592 1.00 95.00 85 THR A N 1
ATOM 659 C CA . THR A 1 85 ? -5.231 -8.279 -12.176 1.00 95.00 85 THR A CA 1
ATOM 660 C C . THR A 1 85 ? -4.757 -7.884 -13.568 1.00 95.00 85 THR A C 1
ATOM 662 O O . THR A 1 85 ? -3.565 -7.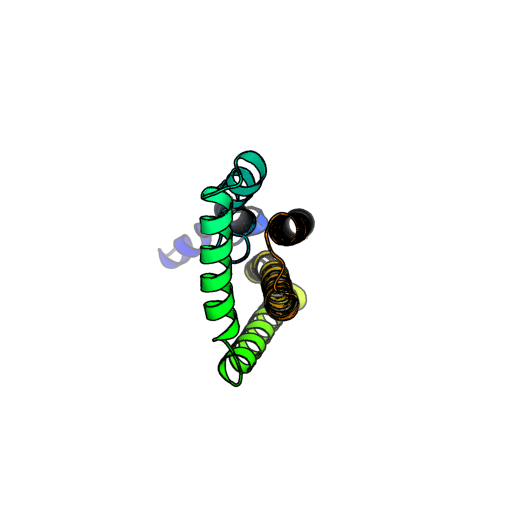988 -13.835 1.00 95.00 85 THR A O 1
ATOM 665 N N . PHE A 1 86 ? -5.638 -7.359 -14.422 1.00 96.56 86 PHE A N 1
ATOM 666 C CA . PHE A 1 86 ? -5.263 -6.886 -15.754 1.00 96.56 86 PHE A CA 1
ATOM 667 C C . PHE A 1 86 ? -4.163 -5.817 -15.699 1.00 96.56 86 PHE A C 1
ATOM 669 O O . PHE A 1 86 ? -3.136 -5.968 -16.358 1.00 96.56 86 PHE A O 1
ATOM 676 N N . VAL A 1 87 ? -4.329 -4.776 -14.876 1.00 95.44 87 VAL A N 1
ATOM 677 C CA . VAL A 1 87 ? -3.335 -3.700 -14.730 1.00 95.44 87 VAL A CA 1
ATOM 678 C C . VAL A 1 87 ? -2.003 -4.246 -14.218 1.00 95.44 87 VAL A C 1
ATOM 680 O O . VAL A 1 87 ? -0.955 -3.907 -14.770 1.00 95.44 87 VAL A O 1
ATOM 683 N N . ILE A 1 88 ? -2.022 -5.119 -13.207 1.00 96.69 88 ILE A N 1
ATOM 684 C CA . ILE A 1 88 ? -0.806 -5.755 -12.682 1.00 96.69 88 ILE A CA 1
ATOM 685 C C . ILE A 1 88 ? -0.116 -6.598 -13.758 1.00 96.69 88 ILE A C 1
ATOM 687 O O . ILE A 1 88 ? 1.098 -6.487 -13.920 1.00 96.69 88 ILE A O 1
ATOM 691 N N . THR A 1 89 ? -0.863 -7.396 -14.523 1.00 96.94 89 THR A N 1
ATOM 692 C CA . THR A 1 89 ? -0.317 -8.236 -15.595 1.00 96.94 89 THR A CA 1
ATOM 693 C C . THR A 1 89 ? 0.277 -7.401 -16.723 1.00 96.94 89 THR A C 1
ATOM 695 O O . THR A 1 89 ? 1.409 -7.658 -17.126 1.00 96.94 89 THR A O 1
ATOM 698 N N . VAL A 1 90 ? -0.432 -6.377 -17.205 1.00 96.88 90 VAL A N 1
ATOM 699 C CA . VAL A 1 90 ? 0.077 -5.476 -18.253 1.00 96.88 90 VAL A CA 1
ATOM 700 C C . VAL A 1 90 ? 1.356 -4.791 -17.786 1.00 96.88 90 VAL A C 1
ATOM 702 O O . VAL A 1 90 ? 2.351 -4.781 -18.506 1.00 96.88 90 VAL A O 1
ATOM 705 N N . THR A 1 91 ? 1.363 -4.284 -16.555 1.00 95.81 91 THR A N 1
ATOM 706 C CA . THR A 1 91 ? 2.537 -3.619 -15.982 1.00 95.81 91 THR A CA 1
ATOM 707 C C . THR A 1 91 ? 3.707 -4.596 -15.822 1.00 95.81 91 THR A C 1
ATOM 709 O O . THR A 1 91 ? 4.842 -4.247 -16.136 1.00 95.81 91 THR A O 1
ATOM 712 N N . ALA A 1 92 ? 3.447 -5.846 -15.424 1.00 96.56 92 ALA A N 1
ATOM 713 C CA . ALA A 1 92 ? 4.466 -6.891 -15.354 1.00 96.56 92 ALA A CA 1
ATOM 714 C C . ALA A 1 92 ? 5.051 -7.220 -16.736 1.00 96.56 92 ALA A C 1
ATOM 716 O O . ALA A 1 92 ? 6.268 -7.311 -16.882 1.00 96.56 92 ALA A O 1
ATOM 717 N N . MET A 1 93 ? 4.205 -7.366 -17.761 1.00 97.25 93 MET A N 1
ATOM 718 C CA . MET A 1 93 ? 4.668 -7.631 -19.124 1.00 97.25 93 MET A CA 1
ATOM 719 C C . MET A 1 93 ? 5.513 -6.469 -19.648 1.00 97.25 93 MET A C 1
ATOM 721 O O . MET A 1 93 ? 6.636 -6.681 -20.100 1.00 97.25 93 MET A O 1
ATOM 725 N N . LEU A 1 94 ? 5.015 -5.236 -19.541 1.00 94.31 94 LEU A N 1
ATOM 726 C CA . LEU A 1 94 ? 5.752 -4.046 -19.970 1.00 94.31 94 LEU A CA 1
ATOM 727 C C . LEU A 1 94 ? 7.082 -3.898 -19.222 1.00 94.31 94 LEU A C 1
ATOM 729 O O . LEU A 1 94 ? 8.097 -3.579 -19.836 1.00 94.31 94 LEU A O 1
ATOM 733 N N . GLY A 1 95 ? 7.097 -4.179 -17.920 1.00 93.00 95 GLY A N 1
ATOM 734 C CA . GLY A 1 95 ? 8.294 -4.050 -17.102 1.00 93.00 95 GLY A CA 1
ATOM 735 C C . GLY A 1 95 ? 9.343 -5.124 -17.379 1.00 93.00 95 GLY A C 1
ATOM 736 O O . GLY A 1 95 ? 10.499 -4.806 -17.645 1.00 93.00 95 GLY A O 1
ATOM 737 N N . PHE A 1 96 ? 8.963 -6.399 -17.309 1.00 93.31 96 PHE A N 1
ATOM 738 C CA . PHE A 1 96 ? 9.925 -7.507 -17.301 1.00 93.31 96 PHE A CA 1
ATOM 739 C C . PHE A 1 96 ? 10.141 -8.157 -18.669 1.00 93.31 96 PHE A C 1
ATOM 741 O O . PHE A 1 96 ? 11.209 -8.713 -18.896 1.00 93.31 96 PHE A O 1
ATOM 748 N N . VAL A 1 97 ? 9.164 -8.085 -19.581 1.00 93.00 97 VAL A N 1
ATOM 749 C CA . VAL A 1 97 ? 9.294 -8.650 -20.938 1.00 93.00 97 VAL A CA 1
ATOM 750 C C . VAL A 1 97 ? 9.797 -7.593 -21.914 1.00 93.00 97 VAL A C 1
ATOM 752 O O . VAL A 1 97 ? 10.747 -7.841 -22.647 1.00 93.00 97 VAL A O 1
ATOM 755 N N . TYR A 1 98 ? 9.187 -6.405 -21.904 1.00 89.75 98 TYR A N 1
ATOM 756 C CA . TYR A 1 98 ? 9.570 -5.306 -22.800 1.00 89.75 98 TYR A CA 1
ATOM 757 C C . TYR A 1 98 ? 10.677 -4.402 -22.234 1.00 89.75 98 TYR A C 1
ATOM 759 O O . TYR A 1 98 ? 11.156 -3.519 -22.939 1.00 89.75 98 TYR A O 1
ATOM 767 N N . GLY A 1 99 ? 11.095 -4.611 -20.980 1.00 86.50 99 GLY A N 1
ATOM 768 C CA . GLY A 1 99 ? 12.209 -3.882 -20.367 1.00 86.50 99 GLY A CA 1
ATOM 769 C C . GLY A 1 99 ? 11.906 -2.423 -20.014 1.00 86.50 99 GLY A C 1
ATOM 770 O O . GLY A 1 99 ? 12.833 -1.633 -19.845 1.00 86.50 99 GLY A O 1
ATOM 771 N N . LEU A 1 100 ? 10.630 -2.033 -19.907 1.00 89.38 100 LEU A N 1
ATOM 772 C CA . LEU A 1 100 ? 10.260 -0.656 -19.587 1.00 89.38 100 LEU A CA 1
ATOM 773 C C . LEU A 1 100 ? 10.448 -0.374 -18.088 1.00 89.38 100 LEU A C 1
ATOM 775 O O . LEU A 1 100 ? 9.648 -0.808 -17.258 1.00 89.38 100 LEU A O 1
ATOM 779 N N . GLU A 1 101 ? 11.465 0.417 -17.741 1.00 90.38 101 GLU A N 1
ATOM 780 C CA . GLU A 1 101 ? 11.823 0.732 -16.347 1.00 90.38 101 GLU A CA 1
ATOM 781 C C . GLU A 1 101 ? 10.657 1.348 -15.551 1.00 90.38 101 GLU A C 1
ATOM 783 O O . GLU A 1 101 ? 10.386 0.952 -14.417 1.00 90.38 101 GLU A O 1
ATOM 788 N N . LEU A 1 102 ? 9.895 2.251 -16.177 1.00 89.38 102 LEU A N 1
ATOM 789 C CA . LEU A 1 102 ? 8.716 2.864 -15.558 1.00 89.38 102 LEU A CA 1
ATOM 790 C C . LEU A 1 102 ? 7.670 1.820 -15.148 1.00 89.38 102 LEU A C 1
ATOM 792 O O . LEU A 1 102 ? 7.089 1.906 -14.065 1.00 89.38 102 LEU A O 1
ATOM 796 N N . ALA A 1 103 ? 7.443 0.814 -15.993 1.00 93.25 103 ALA A N 1
ATOM 797 C CA . ALA A 1 103 ? 6.510 -0.258 -15.684 1.00 93.25 103 ALA A CA 1
ATOM 798 C C . ALA A 1 103 ? 7.055 -1.173 -14.578 1.00 93.25 103 ALA A C 1
ATOM 800 O O . ALA A 1 103 ? 6.295 -1.583 -13.707 1.00 93.25 103 ALA A O 1
ATOM 801 N N . GLN A 1 104 ? 8.364 -1.432 -14.523 1.00 94.00 104 GLN A N 1
ATOM 802 C CA . GLN A 1 104 ? 8.959 -2.178 -13.405 1.00 94.00 104 GLN A CA 1
ATOM 803 C C . GLN A 1 104 ? 8.730 -1.462 -12.069 1.00 94.00 104 GLN A C 1
ATOM 805 O O . GLN A 1 104 ? 8.285 -2.090 -11.105 1.00 94.00 104 GLN A O 1
ATOM 810 N N . GLY A 1 105 ? 8.968 -0.147 -12.019 1.00 93.94 105 GLY A N 1
ATOM 811 C CA . GLY A 1 105 ? 8.711 0.663 -10.826 1.00 93.94 105 GLY A CA 1
ATOM 812 C C . GLY A 1 105 ? 7.230 0.669 -10.435 1.00 93.94 105 GLY A C 1
ATOM 813 O O . GLY A 1 105 ? 6.885 0.428 -9.276 1.00 93.94 105 GLY A O 1
ATOM 814 N N . LEU A 1 106 ? 6.333 0.852 -11.411 1.00 94.38 106 LEU A N 1
ATOM 815 C CA . LEU A 1 106 ? 4.891 0.816 -11.162 1.00 94.38 106 LEU A CA 1
ATOM 816 C C . LEU A 1 106 ? 4.433 -0.557 -10.651 1.00 94.38 106 LEU A C 1
ATOM 818 O O . LEU A 1 106 ? 3.632 -0.618 -9.721 1.00 94.38 106 LEU A O 1
ATOM 822 N N . PHE A 1 107 ? 4.966 -1.652 -11.199 1.00 96.19 107 PHE A N 1
ATOM 823 C CA . PHE A 1 107 ? 4.679 -3.004 -10.720 1.00 96.19 107 PHE A CA 1
ATOM 824 C C . PHE A 1 107 ? 5.142 -3.190 -9.272 1.00 96.19 107 PHE A C 1
ATOM 826 O O . PHE A 1 107 ? 4.379 -3.691 -8.447 1.00 96.19 107 PHE A O 1
ATOM 833 N N . CYS A 1 108 ? 6.360 -2.744 -8.949 1.00 95.38 108 CYS A N 1
ATOM 834 C CA . CYS A 1 108 ? 6.932 -2.844 -7.605 1.00 95.38 108 CYS A CA 1
ATOM 835 C C . CYS A 1 108 ? 6.099 -2.104 -6.549 1.00 95.38 108 CYS A C 1
ATOM 837 O O . CYS A 1 108 ? 6.017 -2.556 -5.407 1.00 95.38 108 CYS A O 1
ATOM 839 N N . LEU A 1 109 ? 5.449 -1.002 -6.928 1.00 95.06 109 LEU A N 1
ATOM 840 C CA . LEU A 1 109 ? 4.523 -0.283 -6.057 1.00 95.06 109 LEU A CA 1
ATOM 841 C C . LEU A 1 109 ? 3.132 -0.936 -6.019 1.00 95.06 109 LEU A C 1
ATOM 843 O O . LEU A 1 109 ? 2.587 -1.176 -4.943 1.00 95.06 109 LEU A O 1
ATOM 847 N N . ALA A 1 110 ? 2.547 -1.231 -7.180 1.00 95.69 110 ALA A N 1
ATOM 848 C CA . ALA A 1 110 ? 1.157 -1.662 -7.293 1.00 95.69 110 ALA A CA 1
ATOM 849 C C . ALA A 1 110 ? 0.929 -3.095 -6.789 1.00 95.69 110 ALA A C 1
ATOM 851 O O . ALA A 1 110 ? -0.060 -3.356 -6.102 1.00 95.69 110 ALA A O 1
ATOM 852 N N . PHE A 1 111 ? 1.832 -4.032 -7.091 1.00 96.62 111 PHE A N 1
ATOM 853 C CA . PHE A 1 111 ? 1.647 -5.442 -6.740 1.00 96.62 111 PHE A CA 1
ATOM 854 C C . PHE A 1 111 ? 1.530 -5.672 -5.219 1.00 96.62 111 PHE A C 1
ATOM 856 O O . PHE A 1 111 ? 0.556 -6.291 -4.780 1.00 96.62 111 PHE A O 1
ATOM 863 N N . PRO A 1 112 ? 2.422 -5.128 -4.372 1.00 96.69 112 PRO A N 1
ATOM 864 C CA . PRO A 1 112 ? 2.277 -5.253 -2.925 1.00 96.69 112 PRO A CA 1
ATOM 865 C C . PRO A 1 112 ? 1.037 -4.542 -2.367 1.00 96.69 112 PRO A C 1
ATOM 867 O O . PRO A 1 112 ? 0.455 -5.018 -1.392 1.00 96.69 112 PRO A O 1
ATOM 870 N N . LEU A 1 113 ? 0.589 -3.440 -2.981 1.00 96.00 113 LEU A N 1
ATOM 871 C CA . LEU A 1 113 ? -0.657 -2.773 -2.586 1.00 96.00 113 LEU A CA 1
ATOM 872 C C . LEU A 1 113 ? -1.879 -3.664 -2.835 1.00 96.00 113 LEU A C 1
ATOM 874 O O . LEU A 1 113 ? -2.784 -3.700 -2.001 1.00 96.00 113 LEU A O 1
ATOM 878 N N . VAL A 1 114 ? -1.886 -4.447 -3.919 1.00 95.50 114 VAL A N 1
ATOM 879 C CA . VAL A 1 114 ? -2.927 -5.460 -4.162 1.00 95.50 114 VAL A CA 1
ATOM 880 C C . VAL A 1 114 ? -2.911 -6.535 -3.069 1.00 95.50 114 VAL A C 1
ATOM 882 O O . VAL A 1 114 ? -3.974 -6.926 -2.582 1.00 95.50 114 VAL A O 1
ATOM 885 N N . LEU A 1 115 ? -1.731 -6.969 -2.612 1.00 95.62 115 LEU A N 1
ATOM 886 C CA . LEU A 1 115 ? -1.620 -7.901 -1.480 1.00 95.62 115 LEU A CA 1
ATOM 887 C C . LEU A 1 115 ? -2.171 -7.295 -0.182 1.00 95.62 115 LEU A C 1
ATOM 889 O O . LEU A 1 115 ? -2.907 -7.969 0.542 1.00 95.62 115 LEU A O 1
ATOM 893 N N . VAL A 1 116 ? -1.865 -6.025 0.099 1.00 96.00 116 VAL A N 1
ATOM 894 C CA . VAL A 1 116 ? -2.414 -5.298 1.255 1.00 96.00 116 VAL A CA 1
ATOM 895 C C . VAL A 1 116 ? -3.936 -5.183 1.161 1.00 96.00 116 VAL A C 1
ATOM 897 O O . VAL A 1 116 ? -4.624 -5.422 2.156 1.00 96.00 116 VAL A O 1
ATOM 900 N N . ALA A 1 117 ? -4.480 -4.874 -0.018 1.00 92.94 117 ALA A N 1
ATOM 901 C CA . ALA A 1 117 ? -5.922 -4.803 -0.239 1.00 92.94 117 ALA A CA 1
ATOM 902 C C . ALA A 1 117 ? -6.595 -6.165 -0.000 1.00 92.94 117 ALA A C 1
ATOM 904 O O . ALA A 1 117 ? -7.584 -6.242 0.730 1.00 92.94 117 ALA A O 1
ATOM 905 N N . ALA A 1 118 ? -6.020 -7.251 -0.525 1.00 93.31 118 ALA A N 1
ATOM 906 C CA . ALA A 1 118 ? -6.521 -8.609 -0.321 1.00 93.31 118 ALA A CA 1
ATOM 907 C C . ALA A 1 118 ? -6.454 -9.045 1.154 1.00 93.31 118 ALA A C 1
ATOM 909 O O . ALA A 1 118 ? -7.395 -9.653 1.672 1.00 93.31 118 ALA A O 1
ATOM 910 N N . LEU A 1 119 ? -5.363 -8.719 1.850 1.00 95.00 119 LEU A N 1
ATOM 911 C CA . LEU A 1 119 ? -5.210 -8.983 3.280 1.00 95.00 119 LEU A CA 1
ATOM 912 C C . LEU A 1 119 ? -6.246 -8.204 4.100 1.00 95.00 119 LEU A C 1
ATOM 914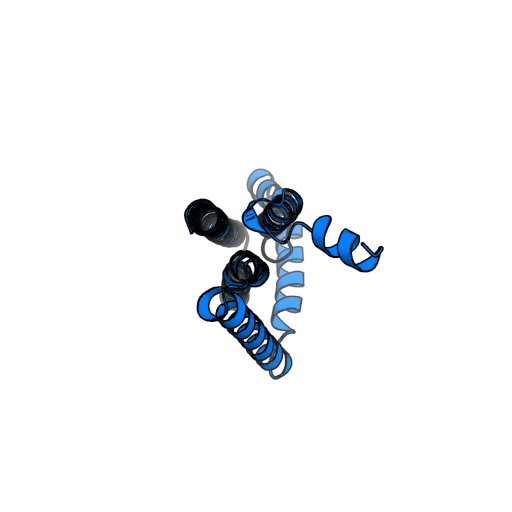 O O . LEU A 1 119 ? -6.919 -8.788 4.946 1.00 95.00 119 LEU A O 1
ATOM 918 N N . THR A 1 120 ? -6.407 -6.911 3.814 1.00 93.19 120 THR A N 1
ATOM 919 C CA . THR A 1 120 ? -7.385 -6.038 4.480 1.00 93.19 120 THR A CA 1
ATOM 920 C C . THR A 1 12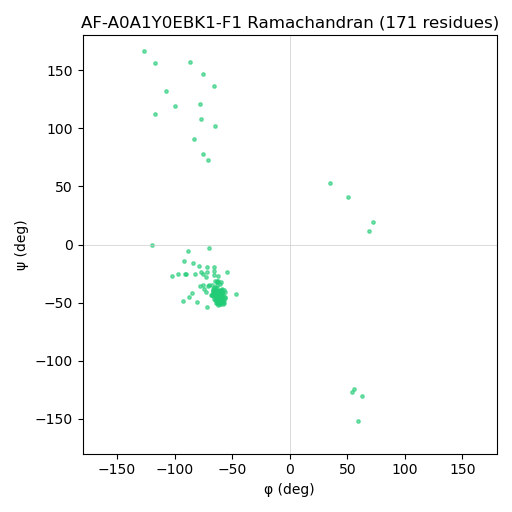0 ? -8.802 -6.555 4.263 1.00 93.19 120 THR A C 1
ATOM 922 O O . THR A 1 120 ? -9.557 -6.680 5.223 1.00 93.19 120 THR A O 1
ATOM 925 N N . TRP A 1 121 ? -9.142 -6.947 3.032 1.00 92.50 121 TRP A N 1
ATOM 926 C CA . TRP A 1 121 ? -10.431 -7.545 2.697 1.00 92.50 121 TRP A CA 1
ATOM 927 C C . TRP A 1 121 ? -10.706 -8.824 3.500 1.00 92.50 121 TRP A C 1
ATOM 929 O O . TRP A 1 121 ? -11.750 -8.946 4.142 1.00 92.50 121 TRP A O 1
ATOM 939 N N . ARG A 1 122 ? -9.746 -9.759 3.531 1.00 92.38 122 ARG A N 1
ATOM 940 C CA . ARG A 1 122 ? -9.852 -11.003 4.315 1.00 92.38 122 ARG A CA 1
ATOM 941 C C . ARG A 1 122 ? -9.998 -10.731 5.810 1.00 92.38 122 ARG A C 1
ATOM 943 O O . ARG A 1 122 ? -10.773 -11.408 6.481 1.00 92.38 122 ARG A O 1
ATOM 950 N N . SER A 1 123 ? -9.268 -9.752 6.338 1.00 93.25 123 SER A N 1
ATOM 951 C CA . SER A 1 123 ? -9.403 -9.334 7.733 1.00 93.25 123 SER A CA 1
ATOM 952 C C . SER A 1 123 ? -10.785 -8.759 8.013 1.00 93.25 123 SER A C 1
ATOM 954 O O . SER A 1 123 ? -11.396 -9.163 8.994 1.00 93.25 123 SER A O 1
ATOM 956 N N . CYS A 1 124 ? -11.315 -7.901 7.140 1.00 92.44 124 CYS A N 1
ATOM 957 C CA . CYS A 1 124 ? -12.681 -7.402 7.259 1.00 92.44 124 CYS A CA 1
ATOM 958 C C . CYS A 1 124 ? -13.695 -8.555 7.291 1.00 92.44 124 CYS A C 1
ATOM 960 O O . CYS A 1 124 ? -14.526 -8.595 8.189 1.00 92.44 124 CYS A O 1
ATOM 962 N N . GLN A 1 125 ? -13.595 -9.534 6.385 1.00 90.81 125 GLN A N 1
ATOM 963 C CA . GLN A 1 125 ? -14.500 -10.693 6.391 1.00 90.81 125 GLN A CA 1
ATOM 964 C C . GLN A 1 125 ? -14.453 -11.463 7.717 1.00 90.81 125 GLN A C 1
ATOM 966 O O . GLN A 1 125 ? -15.497 -11.801 8.262 1.00 90.81 125 GLN A O 1
ATOM 971 N N . ARG A 1 126 ? -13.257 -11.693 8.272 1.00 91.38 126 ARG A N 1
ATOM 972 C CA . ARG A 1 126 ? -13.111 -12.345 9.585 1.00 91.38 126 ARG A CA 1
ATOM 973 C C . ARG A 1 126 ? -13.713 -11.513 10.7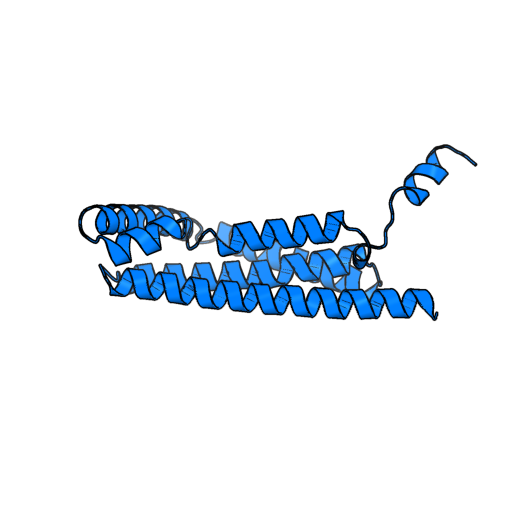13 1.00 91.38 126 ARG A C 1
ATOM 975 O O . ARG A 1 126 ? -14.441 -12.052 11.531 1.00 91.38 126 ARG A O 1
ATOM 982 N N . LEU A 1 127 ? -13.466 -10.202 10.730 1.00 91.81 127 LEU A N 1
ATOM 983 C CA . LEU A 1 127 ? -14.046 -9.305 11.733 1.00 91.81 127 LEU A CA 1
ATOM 984 C C . LEU A 1 127 ? -15.580 -9.243 11.649 1.00 91.81 127 LEU A C 1
ATOM 986 O O . LEU A 1 127 ? -16.217 -9.061 12.679 1.00 91.81 127 LEU A O 1
ATOM 990 N N . ALA A 1 128 ? -16.162 -9.391 10.455 1.00 89.69 128 ALA A N 1
ATOM 991 C CA . ALA A 1 128 ? -17.612 -9.443 10.267 1.00 89.69 128 ALA A CA 1
ATOM 992 C C . ALA A 1 128 ? -18.241 -10.755 10.752 1.00 89.69 128 ALA A C 1
ATOM 994 O O . ALA A 1 128 ? -19.412 -10.756 11.106 1.00 89.69 128 ALA A O 1
ATOM 995 N N . LEU A 1 129 ? -17.489 -11.859 10.741 1.00 89.12 129 LEU A N 1
ATOM 996 C CA . LEU A 1 129 ? -17.970 -13.167 11.193 1.00 89.12 129 LEU A CA 1
ATOM 997 C C . LEU A 1 129 ? -17.771 -13.368 12.697 1.00 89.12 129 LEU A C 1
ATOM 999 O O . LEU A 1 129 ? -18.675 -13.838 13.376 1.00 89.12 129 LEU A O 1
ATOM 1003 N N . ASP A 1 130 ? -16.590 -13.015 13.206 1.00 89.12 130 ASP A N 1
ATOM 1004 C CA . ASP A 1 130 ? -16.208 -13.266 14.599 1.00 89.12 130 ASP A CA 1
ATOM 1005 C C . ASP A 1 130 ? -16.724 -12.175 15.560 1.00 89.12 130 ASP A C 1
ATOM 1007 O O . ASP A 1 130 ? -16.666 -12.361 16.774 1.00 89.12 130 ASP A O 1
ATOM 1011 N N . GLU A 1 131 ? -17.145 -11.017 15.026 1.00 88.19 131 GLU A N 1
ATOM 1012 C CA . GLU A 1 131 ? -17.541 -9.795 15.752 1.00 88.19 131 GLU A CA 1
ATOM 1013 C C . GLU A 1 131 ? -16.721 -9.537 17.038 1.00 88.19 131 GLU A C 1
ATOM 1015 O O . GLU A 1 131 ? -17.272 -9.353 18.131 1.00 88.19 131 GLU A O 1
ATOM 1020 N N . PRO A 1 132 ? -15.373 -9.526 16.954 1.00 85.69 132 PRO A N 1
ATOM 1021 C CA . PRO A 1 132 ? -14.540 -9.428 18.138 1.00 85.69 132 PRO A CA 1
ATOM 1022 C C . PRO A 1 132 ? -14.735 -8.064 18.801 1.00 85.69 132 PRO A C 1
ATOM 1024 O O . PRO A 1 132 ? -14.723 -7.024 18.142 1.00 85.69 132 PRO A O 1
ATOM 1027 N N . SER A 1 133 ? -14.850 -8.057 20.127 1.00 85.56 133 SER A N 1
ATOM 1028 C CA . SER A 1 133 ? -15.065 -6.845 20.918 1.00 85.56 133 SER A CA 1
ATOM 1029 C C . SER A 1 133 ? -13.902 -6.566 21.875 1.00 85.56 133 SER A C 1
ATOM 1031 O O . SER A 1 133 ? -13.106 -7.445 22.226 1.00 85.56 133 SER A O 1
ATOM 1033 N N . GLY A 1 134 ? -13.755 -5.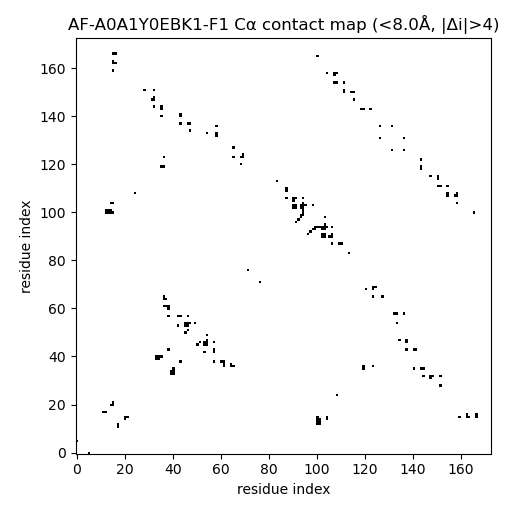294 22.257 1.00 87.38 134 GLY A N 1
ATOM 1034 C CA . GLY A 1 134 ? -12.775 -4.854 23.251 1.00 87.38 134 GLY A CA 1
ATOM 1035 C C . GLY A 1 134 ? -11.325 -5.260 22.914 1.00 87.38 134 GLY A C 1
ATOM 1036 O O . GLY A 1 134 ? -10.831 -4.920 21.834 1.00 87.38 134 GLY A O 1
ATOM 1037 N N . PRO A 1 135 ? -10.607 -5.971 23.808 1.00 89.12 135 PRO A N 1
ATOM 1038 C CA . PRO A 1 135 ? -9.206 -6.342 23.589 1.00 89.12 135 PRO A CA 1
ATOM 1039 C C . PRO A 1 135 ? -8.964 -7.217 22.351 1.00 89.12 135 PRO A C 1
ATOM 1041 O O . PRO A 1 135 ? -7.925 -7.071 21.702 1.00 89.12 135 PRO A O 1
ATOM 1044 N N . ALA A 1 136 ? -9.906 -8.100 22.002 1.00 90.88 136 ALA A N 1
ATOM 1045 C CA . ALA A 1 136 ? 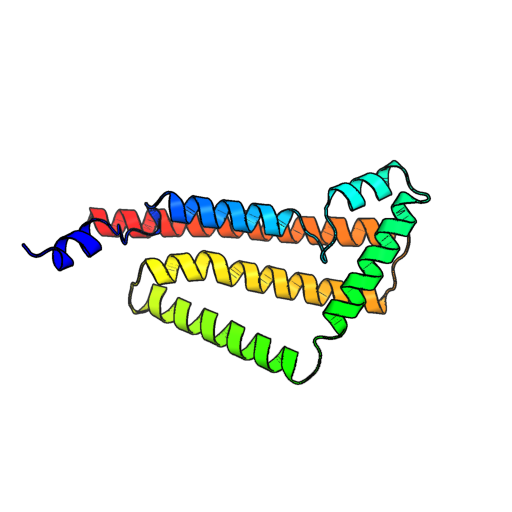-9.774 -8.993 20.850 1.00 90.88 136 ALA A CA 1
ATOM 1046 C C . ALA A 1 136 ? -9.770 -8.208 19.528 1.00 90.88 136 ALA A C 1
ATOM 1048 O O . ALA A 1 136 ? -8.944 -8.471 18.651 1.00 90.88 136 ALA A O 1
ATOM 1049 N N . LEU A 1 137 ? -10.618 -7.175 19.428 1.00 92.06 137 LEU A N 1
ATOM 1050 C CA . LEU A 1 137 ? -10.653 -6.266 18.281 1.00 92.06 137 LEU A CA 1
ATOM 1051 C C . LEU A 1 137 ? -9.312 -5.550 18.098 1.00 92.06 137 LEU A C 1
ATOM 1053 O O . LEU A 1 137 ? -8.740 -5.537 17.008 1.00 92.06 137 LEU A O 1
ATOM 1057 N N . ILE A 1 138 ? -8.776 -4.993 19.187 1.00 92.75 138 ILE A N 1
ATOM 1058 C CA . ILE A 1 138 ? -7.498 -4.271 19.175 1.00 92.75 138 ILE A CA 1
ATOM 1059 C C . ILE A 1 138 ? -6.366 -5.199 18.720 1.00 92.75 138 ILE A C 1
ATOM 1061 O O . ILE A 1 138 ? -5.554 -4.813 17.876 1.00 92.75 138 ILE A O 1
ATOM 1065 N N . GLN A 1 139 ? -6.313 -6.432 19.233 1.00 92.31 139 GLN A N 1
ATOM 1066 C CA . GLN A 1 139 ? -5.301 -7.409 18.824 1.00 92.31 139 GLN A CA 1
ATOM 1067 C C . GLN A 1 139 ? -5.404 -7.769 17.338 1.00 92.31 139 GLN A C 1
ATOM 1069 O O . GLN A 1 139 ? -4.373 -7.872 16.669 1.00 92.31 139 GLN A O 1
ATOM 1074 N N . ALA A 1 140 ? -6.619 -7.924 16.805 1.00 93.12 140 ALA A N 1
ATOM 1075 C CA . ALA A 1 140 ? -6.829 -8.203 15.387 1.00 93.12 140 ALA A CA 1
ATOM 1076 C C . ALA A 1 140 ? -6.312 -7.057 14.496 1.00 93.12 140 ALA A C 1
ATOM 1078 O O . ALA A 1 140 ? -5.593 -7.312 13.526 1.00 93.12 140 ALA A O 1
ATOM 1079 N N . LEU A 1 141 ? -6.588 -5.799 14.861 1.00 93.62 141 LEU A N 1
ATOM 1080 C CA . LEU A 1 141 ? -6.107 -4.621 14.125 1.00 93.62 141 LEU A CA 1
ATOM 1081 C C . LEU A 1 141 ? -4.581 -4.465 14.199 1.00 93.62 141 LEU A C 1
ATOM 1083 O O . LEU A 1 141 ? -3.934 -4.177 13.191 1.00 93.62 141 LEU A O 1
ATOM 1087 N N . VAL A 1 142 ? -3.981 -4.696 15.371 1.00 93.69 142 VAL A N 1
ATOM 1088 C CA . VAL A 1 142 ? -2.517 -4.660 15.539 1.00 93.69 142 VAL A CA 1
ATOM 1089 C C . VAL A 1 142 ? -1.846 -5.755 14.708 1.00 93.69 142 VAL A C 1
ATOM 1091 O O . VAL A 1 142 ? -0.834 -5.495 14.057 1.00 93.69 142 VAL A O 1
ATOM 1094 N N . ARG A 1 143 ? -2.425 -6.961 14.671 1.00 93.94 143 ARG A N 1
ATOM 1095 C CA . ARG A 1 143 ? -1.928 -8.066 13.840 1.00 93.94 143 ARG A CA 1
ATOM 1096 C C . ARG A 1 143 ? -2.005 -7.728 12.355 1.00 93.94 143 ARG A C 1
ATOM 1098 O O . ARG A 1 143 ? -1.045 -7.976 11.634 1.00 93.94 143 ARG A O 1
ATOM 1105 N N . LEU A 1 144 ? -3.115 -7.146 11.899 1.00 94.50 144 LEU A N 1
ATOM 1106 C CA . LEU A 1 144 ? -3.250 -6.694 10.514 1.00 94.50 144 LEU A CA 1
ATOM 1107 C C . LEU A 1 144 ? -2.171 -5.663 10.162 1.00 94.50 144 LEU A C 1
ATOM 1109 O O . LEU A 1 144 ? -1.479 -5.823 9.160 1.00 94.50 144 LEU A O 1
ATOM 1113 N N . ARG A 1 145 ? -1.964 -4.654 11.016 1.00 93.56 145 ARG A N 1
ATOM 1114 C CA . ARG A 1 145 ? -0.908 -3.650 10.819 1.00 93.56 145 ARG A CA 1
ATOM 1115 C C . ARG A 1 145 ? 0.475 -4.281 10.692 1.00 93.56 145 ARG A C 1
ATOM 1117 O O . ARG A 1 145 ? 1.231 -3.884 9.814 1.00 93.56 145 ARG A O 1
ATOM 1124 N N . PHE A 1 146 ? 0.799 -5.240 11.555 1.00 95.25 146 PHE A N 1
ATOM 1125 C CA . PHE A 1 146 ? 2.085 -5.934 11.514 1.00 95.25 146 PHE A CA 1
ATOM 1126 C C . PHE A 1 146 ? 2.336 -6.575 10.142 1.00 95.25 146 PHE A C 1
ATOM 1128 O O . PHE A 1 146 ? 3.394 -6.376 9.551 1.00 95.25 146 PHE A O 1
ATOM 1135 N N . TRP A 1 147 ? 1.338 -7.268 9.589 1.00 96.56 147 TRP A N 1
ATOM 1136 C CA . TRP A 1 147 ? 1.442 -7.856 8.253 1.00 96.56 147 TRP A CA 1
ATOM 1137 C C . TRP A 1 147 ? 1.555 -6.805 7.143 1.00 96.56 147 TRP A C 1
ATOM 1139 O O . TRP A 1 147 ? 2.355 -6.985 6.230 1.00 96.56 147 TRP A O 1
ATOM 1149 N N . ILE A 1 148 ? 0.820 -5.691 7.232 1.00 95.69 148 ILE A N 1
ATOM 1150 C CA . ILE A 1 148 ? 0.946 -4.577 6.274 1.00 95.69 148 ILE A CA 1
ATOM 1151 C C . ILE A 1 148 ? 2.367 -4.000 6.300 1.00 95.69 148 ILE A C 1
ATOM 1153 O O . ILE A 1 148 ? 2.962 -3.789 5.247 1.00 95.69 148 ILE A O 1
ATOM 1157 N N . GLN A 1 149 ? 2.936 -3.790 7.489 1.00 95.56 149 GLN A N 1
ATOM 1158 C CA . GLN A 1 149 ? 4.308 -3.299 7.643 1.00 95.56 149 GLN A CA 1
ATOM 1159 C C . GLN A 1 149 ? 5.337 -4.290 7.097 1.00 95.56 149 GLN A C 1
ATOM 1161 O O . GLN A 1 149 ? 6.288 -3.877 6.439 1.00 95.56 149 GLN A O 1
ATOM 1166 N N . LEU A 1 150 ? 5.137 -5.590 7.324 1.00 97.00 150 LEU A N 1
ATOM 1167 C CA . LEU A 1 150 ? 6.006 -6.624 6.770 1.00 97.00 150 LEU A CA 1
ATOM 1168 C C . LEU A 1 150 ? 5.996 -6.594 5.234 1.00 97.00 150 LEU A C 1
ATOM 1170 O O . LEU A 1 150 ? 7.059 -6.624 4.617 1.00 97.00 150 LEU A O 1
ATOM 1174 N N . ILE A 1 151 ? 4.810 -6.473 4.625 1.00 97.19 151 ILE A N 1
ATOM 1175 C CA . ILE A 1 151 ? 4.665 -6.333 3.169 1.00 97.19 151 ILE A CA 1
ATOM 1176 C C . ILE A 1 151 ? 5.356 -5.054 2.685 1.00 97.19 151 ILE A C 1
ATOM 1178 O O . ILE A 1 151 ? 6.065 -5.105 1.687 1.00 97.19 151 ILE A O 1
ATOM 1182 N N . ALA A 1 152 ? 5.203 -3.934 3.396 1.00 96.06 152 ALA A N 1
ATOM 1183 C CA . ALA A 1 152 ? 5.846 -2.668 3.049 1.00 96.06 152 ALA A CA 1
ATOM 1184 C C . ALA A 1 152 ? 7.376 -2.774 3.047 1.00 96.06 152 ALA A C 1
ATOM 1186 O O . ALA A 1 152 ? 8.028 -2.357 2.093 1.00 96.06 152 ALA A O 1
ATOM 1187 N N . ILE A 1 153 ? 7.951 -3.370 4.095 1.00 97.00 153 ILE A N 1
ATOM 1188 C CA . ILE A 1 153 ? 9.401 -3.566 4.213 1.00 97.00 153 ILE A CA 1
ATOM 1189 C C . ILE A 1 153 ? 9.902 -4.482 3.094 1.00 97.00 153 ILE A C 1
ATOM 1191 O O . ILE A 1 153 ? 10.871 -4.140 2.417 1.00 97.00 153 ILE A O 1
ATOM 1195 N N . ALA A 1 154 ? 9.222 -5.607 2.858 1.00 96.94 154 ALA A N 1
ATOM 1196 C CA . ALA A 1 154 ? 9.571 -6.527 1.780 1.00 96.94 154 ALA A CA 1
ATOM 1197 C C . ALA A 1 154 ? 9.473 -5.851 0.403 1.00 96.94 154 ALA A C 1
ATOM 1199 O O . ALA A 1 154 ? 10.367 -6.001 -0.424 1.00 96.94 154 ALA A O 1
ATOM 1200 N N . ALA A 1 155 ? 8.425 -5.058 0.171 1.00 95.69 155 ALA A N 1
ATOM 1201 C CA . ALA A 1 155 ? 8.228 -4.316 -1.066 1.00 95.69 155 ALA A CA 1
ATOM 1202 C C . ALA A 1 155 ? 9.338 -3.291 -1.302 1.00 95.69 155 ALA A C 1
ATOM 1204 O O . ALA A 1 155 ? 9.934 -3.285 -2.376 1.00 95.69 155 ALA A O 1
ATOM 1205 N N . LEU A 1 156 ? 9.651 -2.456 -0.308 1.00 95.56 156 LEU A N 1
ATOM 1206 C CA . LEU A 1 156 ? 10.727 -1.466 -0.397 1.00 95.56 156 LEU A CA 1
ATOM 1207 C C . LEU A 1 156 ? 12.076 -2.134 -0.667 1.00 95.56 156 LEU A C 1
ATOM 1209 O O . LEU A 1 156 ? 12.824 -1.680 -1.531 1.00 95.56 156 LEU A O 1
ATOM 1213 N N . PHE A 1 157 ? 12.355 -3.239 0.022 1.00 96.56 157 PHE A N 1
ATOM 1214 C CA . PHE A 1 157 ? 13.577 -4.010 -0.167 1.00 96.56 157 PHE A CA 1
ATOM 1215 C C . PHE A 1 157 ? 13.684 -4.580 -1.588 1.00 96.56 157 PHE A C 1
ATOM 1217 O O . PHE A 1 157 ? 14.674 -4.329 -2.275 1.00 96.56 157 PHE A O 1
ATOM 1224 N N . CYS A 1 158 ? 12.650 -5.276 -2.071 1.00 95.19 158 CYS A N 1
ATOM 1225 C CA . CYS A 1 158 ? 12.620 -5.813 -3.433 1.00 95.19 158 CYS A CA 1
ATOM 1226 C C . CYS A 1 158 ? 12.710 -4.704 -4.491 1.00 95.19 158 CYS A C 1
ATOM 1228 O O . CYS A 1 158 ? 13.433 -4.853 -5.472 1.00 95.19 158 CYS A O 1
ATOM 1230 N N . THR A 1 159 ? 12.027 -3.576 -4.272 1.00 94.75 159 THR A N 1
ATOM 1231 C CA . THR A 1 159 ? 12.073 -2.407 -5.164 1.00 94.75 159 THR A CA 1
ATOM 1232 C C . THR A 1 159 ? 13.488 -1.841 -5.255 1.00 94.75 159 THR A C 1
ATOM 1234 O O . THR A 1 159 ? 13.958 -1.534 -6.347 1.00 94.75 159 THR A O 1
ATOM 1237 N N . ALA A 1 160 ? 14.188 -1.731 -4.122 1.00 93.94 160 ALA A N 1
ATOM 1238 C CA . ALA A 1 160 ? 15.562 -1.243 -4.080 1.00 93.94 160 ALA A CA 1
ATOM 1239 C C . ALA A 1 160 ? 16.531 -2.205 -4.779 1.00 93.94 160 ALA A C 1
ATOM 1241 O O . ALA A 1 160 ? 17.355 -1.761 -5.575 1.00 93.94 160 ALA A O 1
ATOM 1242 N N . LEU A 1 161 ? 16.404 -3.516 -4.538 1.00 94.31 161 LEU A N 1
ATOM 1243 C CA . LEU A 1 161 ? 17.228 -4.526 -5.209 1.00 94.31 161 LEU A CA 1
ATOM 1244 C C . LEU A 1 161 ? 17.036 -4.511 -6.728 1.00 94.31 161 LEU A C 1
ATOM 1246 O O . LEU A 1 161 ? 18.021 -4.502 -7.469 1.00 94.31 161 LEU A O 1
ATOM 1250 N N . LEU A 1 162 ? 15.783 -4.466 -7.190 1.00 93.00 162 LEU A N 1
ATOM 1251 C CA . LEU A 1 162 ? 15.479 -4.360 -8.615 1.00 93.00 162 LEU A CA 1
ATOM 1252 C C . LEU A 1 162 ? 16.050 -3.068 -9.199 1.00 93.00 162 LEU A C 1
ATOM 1254 O O . LEU A 1 162 ? 16.747 -3.126 -10.210 1.00 93.00 162 LEU A O 1
ATOM 1258 N N . GLY A 1 163 ? 15.862 -1.933 -8.523 1.00 91.12 163 GLY A N 1
ATOM 1259 C CA . GLY A 1 163 ? 16.399 -0.655 -8.980 1.00 91.12 163 GLY A CA 1
ATOM 1260 C C . GLY A 1 163 ? 17.919 -0.643 -9.117 1.00 91.12 163 GLY A C 1
ATOM 1261 O O . GLY A 1 163 ? 18.439 -0.154 -10.121 1.00 91.12 163 GLY A O 1
ATOM 1262 N N . ILE A 1 164 ? 18.639 -1.252 -8.171 1.00 91.38 164 ILE A N 1
ATOM 1263 C CA . ILE A 1 164 ? 20.095 -1.427 -8.268 1.00 91.38 164 ILE A CA 1
ATOM 1264 C C . ILE A 1 164 ? 20.447 -2.307 -9.472 1.00 91.38 164 ILE A C 1
ATOM 1266 O O . ILE A 1 164 ? 21.323 -1.936 -10.250 1.00 91.38 164 ILE A O 1
ATOM 1270 N N . SER A 1 165 ? 19.762 -3.440 -9.663 1.00 88.94 165 SER A N 1
ATOM 1271 C CA . SER A 1 165 ? 20.054 -4.359 -10.774 1.00 88.94 165 SER A CA 1
ATOM 1272 C C . SER A 1 165 ? 19.877 -3.705 -12.149 1.00 88.94 165 SER A C 1
ATOM 1274 O O . SER A 1 165 ? 20.758 -3.823 -13.000 1.00 88.94 165 SER A O 1
ATOM 1276 N N . VAL A 1 166 ? 18.801 -2.936 -12.330 1.00 88.19 166 VAL A N 1
ATOM 1277 C CA . VAL A 1 166 ? 18.496 -2.212 -13.572 1.00 88.19 166 VAL A CA 1
ATOM 1278 C C . VAL A 1 166 ? 19.512 -1.096 -13.805 1.00 88.19 166 VAL A C 1
ATOM 1280 O O . VAL A 1 166 ? 20.052 -0.961 -14.902 1.00 88.19 166 VAL A O 1
ATOM 1283 N N . THR A 1 167 ? 19.849 -0.345 -12.754 1.00 86.62 167 THR A N 1
ATOM 1284 C CA . THR A 1 167 ? 20.848 0.732 -12.832 1.00 86.62 167 THR A CA 1
ATOM 1285 C C . THR A 1 167 ? 22.236 0.190 -13.186 1.00 86.62 167 THR A C 1
ATOM 1287 O O . THR A 1 167 ? 22.965 0.807 -13.962 1.00 86.62 167 THR A O 1
ATOM 1290 N N . LEU A 1 168 ? 22.617 -0.973 -12.643 1.00 86.00 168 LEU A N 1
ATOM 1291 C CA . LEU A 1 168 ? 23.891 -1.621 -12.960 1.00 86.00 168 LEU A CA 1
ATOM 1292 C C . LEU A 1 168 ? 23.935 -2.107 -14.411 1.00 86.00 168 LEU A C 1
ATOM 1294 O O . LEU A 1 168 ? 24.935 -1.878 -15.087 1.00 86.00 168 LEU A O 1
ATOM 1298 N N . GLN A 1 169 ? 22.858 -2.717 -14.909 1.00 82.69 169 GLN A N 1
ATOM 1299 C CA . GLN A 1 169 ? 22.775 -3.153 -16.307 1.00 82.69 169 GLN A CA 1
ATOM 1300 C C . GLN A 1 169 ? 22.935 -1.981 -17.280 1.00 82.69 169 GLN A C 1
ATOM 1302 O O . GLN A 1 169 ? 23.717 -2.082 -18.216 1.00 82.69 169 GLN A O 1
ATOM 1307 N N . GLN A 1 170 ? 22.293 -0.841 -17.011 1.00 76.56 170 GLN A N 1
ATOM 1308 C CA . GLN A 1 170 ? 22.426 0.373 -17.831 1.00 76.56 170 GLN A CA 1
ATOM 1309 C C . GLN A 1 170 ? 23.825 1.005 -17.803 1.00 76.56 170 GLN A C 1
ATOM 1311 O O . GLN A 1 170 ? 24.133 1.854 -18.636 1.00 76.56 170 GLN A O 1
ATOM 1316 N N . ARG A 1 171 ? 24.645 0.689 -16.793 1.00 70.06 171 ARG A N 1
ATOM 1317 C CA . ARG A 1 171 ? 25.991 1.258 -16.642 1.00 70.06 171 ARG A CA 1
ATOM 1318 C C . ARG A 1 171 ? 27.068 0.417 -17.330 1.00 70.06 171 ARG A C 1
ATOM 1320 O O . ARG A 1 171 ? 28.120 0.960 -17.656 1.00 70.06 171 ARG A O 1
ATOM 1327 N N . PHE A 1 172 ? 26.830 -0.882 -17.497 1.00 64.06 172 PHE A N 1
ATOM 1328 C CA . PHE A 1 172 ? 27.812 -1.844 -18.010 1.00 64.06 172 PHE A CA 1
ATOM 1329 C C . PHE A 1 172 ? 27.391 -2.549 -19.312 1.00 64.06 172 PHE A C 1
ATOM 1331 O O . PHE A 1 172 ? 28.162 -3.368 -19.809 1.00 64.06 172 PHE A O 1
ATOM 1338 N N . GLY A 1 173 ? 26.205 -2.252 -19.850 1.00 52.44 173 GLY A N 1
ATOM 1339 C CA . GLY A 1 173 ? 25.747 -2.656 -21.184 1.00 52.44 173 GLY A CA 1
ATOM 1340 C C . GLY A 1 173 ? 25.604 -1.449 -22.093 1.00 52.44 173 GLY A C 1
ATOM 1341 O O . GLY A 1 173 ? 25.970 -1.585 -23.279 1.00 52.44 173 GLY A O 1
#

Organism: NCBI:txid245188

Nearest PDB structures (foldseek):
  7xgg-assembly2_D  TM=4.917E-01  e=9.486E-01  synthetic construct
  5j0l-assembly3_E  TM=5.647E-01  e=3.613E+00  synthetic construct
  7jh6-assembly4_D  TM=3.288E-01  e=2.654E+00  synthetic construct

Sequence (173 aa):
MTLIDIIPSLIDFRTFSNIWYWLAVMMTWAMTCHWVIGVPFDMIARARRQGGQAAQDLATQVAINLRRVMMISGNAAVLLVGLGTFVITVTAMLGFVYGLELAQGLFCLAFPLVLVAALTWRSCQRLALDEPSGPALIQALVRLRFWIQLIAIAALFCTALLGISVTLQQRFG

Mean predicted aligned error: 6.34 Å

Foldseek 3Di:
DDPVVVVVVVPPLLLLVDPVLVVVLVVLLVVLLQAFLNDGVVLLVCCVPPPDPSQVVVLVVNVVSLVVLVVCDDPNVVVCVVVLVVLLVVLCCCCPVVVRNVSVSVNLRSVLVVVLVVLSSVLSVVCVVVVDGRPRVSVSRVVSSVVSVVSSVVSVVVSNVVSVVSVVVVVPD

pLDDT: mean 88.68, std 10.58, range [50.72, 97.25]

Secondary structure (DSSP, 8-state):
--HHHHHHHHS---TTT-HHHHHHHHHHHHHHHHEETTEEHHHHHHHHHH-HHHHHHHHHHHHHHHHHHHHS-THHHHHHHHHHHHHHHHHHIIIIIS--HHHHHHHHHHHHHHHHHHHHHHHHHHHHHH---THHHHHHHHHHHHHHHHHHHHHHHHHHHHHHHHHHHHHH-

Radius of gyration: 20.22 Å; Cα contacts (8 Å, |Δi|>4): 122; chains: 1; bounding box: 49×35×60 Å

Solvent-accessible surface area (backbone atoms only — not comparable to full-atom values): 9391 Å² total; per-residue (Å²): 136,56,77,77,61,50,54,63,71,70,51,68,69,51,40,74,77,33,65,66,50,52,50,52,53,51,53,51,48,53,51,58,64,42,42,54,76,85,39,54,53,68,51,57,54,43,20,73,74,69,32,71,69,46,35,51,55,46,52,51,51,44,52,54,39,44,53,57,56,64,66,60,47,68,70,59,41,54,51,52,49,52,51,49,51,50,53,48,51,53,26,42,43,39,14,73,73,69,61,34,54,55,29,40,53,49,32,48,56,50,53,55,48,52,51,45,50,53,52,51,50,54,49,44,55,49,48,70,72,66,61,57,58,73,72,55,35,53,52,54,52,53,52,51,45,52,53,46,44,51,49,48,54,51,35,55,51,52,42,50,53,50,33,50,52,55,55,49,49,73,72,78,109